Protein AF-A0A9W3JWB3-F1 (afdb_monomer_lite)

Structure (mmCIF, N/CA/C/O backbone):
data_AF-A0A9W3JWB3-F1
#
_entry.id   AF-A0A9W3JWB3-F1
#
loop_
_atom_site.group_PDB
_atom_site.id
_atom_site.type_symbol
_atom_site.label_atom_id
_atom_site.label_alt_id
_atom_site.label_comp_id
_atom_site.label_asym_id
_atom_site.label_entity_id
_atom_site.label_seq_id
_atom_site.pdbx_PDB_ins_code
_atom_site.Cartn_x
_atom_site.Cartn_y
_atom_site.Cartn_z
_atom_site.occupancy
_atom_site.B_iso_or_equiv
_atom_site.auth_seq_id
_atom_site.auth_comp_id
_atom_site.auth_asym_id
_atom_site.auth_atom_id
_atom_site.pdbx_PDB_model_num
ATOM 1 N N . MET A 1 1 ? 12.306 -33.009 -10.732 1.00 43.00 1 MET A N 1
ATOM 2 C CA . MET A 1 1 ? 10.916 -32.802 -10.283 1.00 43.00 1 MET A CA 1
ATOM 3 C C . MET A 1 1 ? 10.943 -32.506 -8.790 1.00 43.00 1 MET A C 1
ATOM 5 O O . MET A 1 1 ? 11.011 -33.446 -8.023 1.00 43.00 1 MET A O 1
ATOM 9 N N . VAL A 1 2 ? 10.964 -31.224 -8.410 1.00 29.55 2 VAL A N 1
ATOM 10 C CA . VAL A 1 2 ? 10.433 -30.696 -7.138 1.00 29.55 2 VAL A CA 1
ATOM 11 C C . VAL A 1 2 ? 10.007 -29.261 -7.454 1.00 29.55 2 VAL A C 1
ATOM 13 O O . VAL A 1 2 ? 10.837 -28.366 -7.576 1.00 29.55 2 VAL A O 1
ATOM 16 N N . LEU A 1 3 ? 8.714 -29.080 -7.726 1.00 32.25 3 LEU A N 1
ATOM 17 C CA . LEU A 1 3 ? 8.067 -27.772 -7.736 1.00 32.25 3 LEU A CA 1
ATOM 18 C C . LEU A 1 3 ? 7.980 -27.344 -6.275 1.00 32.25 3 LEU A C 1
ATOM 20 O O . LEU A 1 3 ? 7.157 -27.869 -5.530 1.00 32.25 3 LEU A O 1
ATOM 24 N N . SER A 1 4 ? 8.864 -26.445 -5.851 1.00 34.53 4 SER A N 1
ATOM 25 C CA . SER A 1 4 ? 8.728 -25.803 -4.548 1.00 34.53 4 SER A CA 1
ATOM 26 C C . SER A 1 4 ? 7.508 -24.890 -4.604 1.00 34.53 4 SER A C 1
ATOM 28 O O . SER A 1 4 ? 7.505 -23.837 -5.240 1.00 34.53 4 SER A O 1
ATOM 30 N N . ILE A 1 5 ? 6.438 -25.368 -3.983 1.00 41.94 5 ILE A N 1
ATOM 31 C CA . ILE A 1 5 ? 5.197 -24.661 -3.705 1.00 41.94 5 ILE A CA 1
ATOM 32 C C . ILE A 1 5 ? 5.556 -23.541 -2.722 1.00 41.94 5 ILE A C 1
ATOM 34 O O . ILE A 1 5 ? 5.727 -23.834 -1.546 1.00 41.94 5 ILE A O 1
ATOM 38 N N . LEU A 1 6 ? 5.796 -22.324 -3.233 1.00 37.62 6 LEU A N 1
ATOM 39 C CA . LEU A 1 6 ? 5.718 -20.989 -2.596 1.00 37.62 6 LEU A CA 1
ATOM 40 C C . LEU A 1 6 ? 6.628 -20.009 -3.373 1.00 37.62 6 LEU A C 1
ATOM 42 O O . LEU A 1 6 ? 7.851 -20.119 -3.322 1.00 37.62 6 LEU A O 1
ATOM 46 N N . GLY A 1 7 ? 6.042 -19.032 -4.081 1.00 40.81 7 GLY A N 1
ATOM 47 C CA . GLY A 1 7 ? 6.771 -17.833 -4.535 1.00 40.81 7 GLY A CA 1
ATOM 48 C C . GLY A 1 7 ? 6.901 -17.590 -6.047 1.00 40.81 7 GLY A C 1
ATOM 49 O O . GLY A 1 7 ? 7.889 -17.008 -6.489 1.00 40.81 7 GLY A O 1
ATOM 50 N N . ALA A 1 8 ? 5.941 -17.999 -6.877 1.00 47.41 8 ALA A N 1
ATOM 51 C CA . ALA A 1 8 ? 5.963 -17.687 -8.310 1.00 47.41 8 ALA A CA 1
ATOM 52 C C . ALA A 1 8 ? 5.257 -16.348 -8.609 1.00 47.41 8 ALA A C 1
ATOM 54 O O . ALA A 1 8 ? 4.065 -16.381 -8.892 1.00 47.41 8 ALA A O 1
ATOM 55 N N . ARG A 1 9 ? 5.962 -15.195 -8.541 1.00 56.19 9 ARG A N 1
ATOM 56 C CA . ARG A 1 9 ? 5.573 -13.903 -9.197 1.00 56.19 9 ARG A CA 1
ATOM 57 C C . ARG A 1 9 ? 6.541 -12.710 -9.025 1.00 56.19 9 ARG A C 1
ATOM 59 O O . ARG A 1 9 ? 6.170 -11.581 -9.336 1.00 56.19 9 ARG A O 1
ATOM 66 N N . PHE A 1 10 ? 7.779 -12.921 -8.573 1.00 61.50 10 PHE A N 1
ATOM 67 C CA . PHE A 1 10 ? 8.743 -11.831 -8.366 1.00 61.50 10 PHE A CA 1
ATOM 68 C C . PHE A 1 10 ? 9.356 -11.322 -9.683 1.00 61.50 10 PHE A C 1
ATOM 70 O O . PHE A 1 10 ? 9.940 -12.100 -10.440 1.00 61.50 10 PHE A O 1
ATOM 77 N N . ARG A 1 11 ? 9.285 -10.009 -9.924 1.00 66.69 11 ARG A N 1
ATOM 78 C CA . ARG A 1 11 ? 10.073 -9.296 -10.947 1.00 66.69 11 ARG A CA 1
ATOM 79 C C . ARG A 1 11 ? 10.835 -8.138 -10.300 1.00 66.69 11 ARG A C 1
ATOM 81 O O . ARG A 1 11 ? 10.555 -7.763 -9.164 1.00 66.69 11 ARG A O 1
ATOM 88 N N . ARG A 1 12 ? 11.815 -7.581 -11.011 1.00 66.38 12 ARG A N 1
ATOM 89 C CA . ARG A 1 12 ? 12.504 -6.349 -10.606 1.00 66.38 12 ARG A CA 1
ATOM 90 C C . ARG A 1 12 ? 12.175 -5.237 -11.587 1.00 66.38 12 ARG A C 1
ATOM 92 O O . ARG A 1 12 ? 12.139 -5.494 -12.789 1.00 66.38 12 ARG A O 1
ATOM 99 N N . ASP A 1 13 ? 11.969 -4.026 -11.082 1.00 65.69 13 ASP A N 1
ATOM 100 C CA . ASP A 1 13 ? 11.897 -2.851 -11.948 1.00 65.69 13 ASP A CA 1
ATOM 101 C C . ASP A 1 13 ? 13.294 -2.408 -12.419 1.00 65.69 13 ASP A C 1
ATOM 103 O O . ASP A 1 13 ? 14.316 -2.962 -12.007 1.00 65.69 13 ASP A O 1
ATOM 107 N N . LEU A 1 14 ? 13.346 -1.382 -13.275 1.00 62.91 14 LEU A N 1
ATOM 108 C CA . LEU A 1 14 ? 14.596 -0.813 -13.806 1.00 62.91 14 LEU A CA 1
ATOM 109 C C . LEU A 1 14 ? 15.548 -0.276 -12.718 1.00 62.91 14 LEU A C 1
ATOM 111 O O . LEU A 1 14 ? 16.717 -0.027 -12.996 1.00 62.91 14 LEU A O 1
ATOM 115 N N . HIS A 1 15 ? 15.068 -0.120 -11.483 1.00 59.72 15 HIS A N 1
ATOM 116 C CA . HIS A 1 15 ? 15.838 0.332 -10.326 1.00 59.72 15 HIS A CA 1
ATOM 117 C C . HIS A 1 15 ? 16.165 -0.813 -9.355 1.00 59.72 15 HIS A C 1
ATOM 119 O O . HIS A 1 15 ? 16.653 -0.566 -8.254 1.00 59.72 15 HIS A O 1
ATOM 125 N N . GLY A 1 16 ? 15.893 -2.066 -9.737 1.00 66.25 16 GLY A N 1
ATOM 126 C CA . GLY A 1 16 ? 16.167 -3.248 -8.924 1.00 66.25 16 GLY A CA 1
ATOM 127 C C . GLY A 1 16 ? 15.163 -3.493 -7.794 1.00 66.25 16 GLY A C 1
ATOM 128 O O . GLY A 1 16 ? 15.393 -4.391 -6.983 1.00 66.25 16 GLY A O 1
ATOM 129 N N . ARG A 1 17 ? 14.054 -2.742 -7.729 1.00 68.31 17 ARG A N 1
ATOM 130 C CA . ARG A 1 17 ? 13.040 -2.884 -6.673 1.00 68.31 17 ARG A CA 1
ATOM 131 C C . ARG A 1 17 ? 12.142 -4.085 -6.927 1.00 68.31 17 ARG A C 1
ATOM 133 O O . ARG A 1 17 ? 11.801 -4.382 -8.071 1.00 68.31 17 ARG A O 1
ATOM 140 N N . ARG A 1 18 ? 11.730 -4.737 -5.839 1.00 71.94 18 ARG A N 1
ATOM 141 C CA . ARG A 1 18 ? 10.816 -5.881 -5.845 1.00 71.94 18 ARG A CA 1
ATOM 142 C C . ARG A 1 18 ? 9.454 -5.493 -6.420 1.00 71.94 18 ARG A C 1
ATOM 144 O O . ARG A 1 18 ? 8.826 -4.538 -5.965 1.00 71.94 18 ARG A O 1
ATOM 151 N N . MET A 1 19 ? 9.007 -6.275 -7.393 1.00 72.25 19 MET A N 1
ATOM 152 C CA . MET A 1 19 ? 7.666 -6.239 -7.955 1.00 72.25 19 MET A CA 1
ATOM 153 C C . MET A 1 19 ? 7.005 -7.599 -7.790 1.00 72.25 19 MET A C 1
ATOM 155 O O . MET A 1 19 ? 7.662 -8.640 -7.901 1.00 72.25 19 MET A O 1
ATOM 159 N N . ILE A 1 20 ? 5.700 -7.574 -7.572 1.00 76.25 20 ILE A N 1
ATOM 160 C CA . ILE A 1 20 ? 4.839 -8.748 -7.608 1.00 76.25 20 ILE A CA 1
ATOM 161 C C . ILE A 1 20 ? 3.760 -8.436 -8.632 1.00 76.25 20 ILE A C 1
ATOM 163 O O . ILE A 1 20 ? 3.013 -7.477 -8.465 1.00 76.25 20 ILE A O 1
ATOM 167 N N . GLU A 1 21 ? 3.727 -9.208 -9.719 1.00 78.56 21 GLU A N 1
ATOM 168 C CA . GLU A 1 21 ? 2.914 -8.878 -10.900 1.00 78.56 21 GLU A CA 1
ATOM 169 C C . GLU A 1 21 ? 3.266 -7.487 -11.464 1.00 78.56 21 GLU A C 1
ATOM 171 O O . GLU A 1 21 ? 4.431 -7.261 -11.803 1.00 78.56 21 GLU A O 1
ATOM 176 N N . ASP A 1 22 ? 2.279 -6.590 -11.554 1.00 76.38 22 ASP A N 1
ATOM 177 C CA . ASP A 1 22 ? 2.416 -5.180 -11.943 1.00 76.38 22 ASP A CA 1
ATOM 178 C C . ASP A 1 22 ? 2.446 -4.245 -10.712 1.00 76.38 22 ASP A C 1
ATOM 180 O O . ASP A 1 22 ? 2.497 -3.023 -10.838 1.00 76.38 22 ASP A O 1
ATOM 184 N N . CYS A 1 23 ? 2.442 -4.808 -9.497 1.00 79.81 23 CYS A N 1
ATOM 185 C CA . CYS A 1 23 ? 2.488 -4.045 -8.256 1.00 79.81 23 CYS A CA 1
ATOM 186 C C . CYS A 1 23 ? 3.934 -3.845 -7.790 1.00 79.81 23 CYS A C 1
ATOM 188 O O . CYS A 1 23 ? 4.738 -4.781 -7.710 1.00 79.81 23 CYS A O 1
ATOM 190 N N . HIS A 1 24 ? 4.265 -2.611 -7.431 1.00 80.69 24 HIS A N 1
ATOM 191 C CA . HIS A 1 24 ? 5.563 -2.245 -6.883 1.00 80.69 24 HIS A CA 1
ATOM 192 C C . HIS A 1 24 ? 5.486 -2.150 -5.369 1.00 80.69 24 HIS A C 1
ATOM 194 O O . HIS A 1 24 ? 4.491 -1.683 -4.815 1.00 80.69 24 HIS A O 1
ATOM 200 N N . PHE A 1 25 ? 6.573 -2.545 -4.708 1.00 78.00 25 PHE A N 1
ATOM 201 C CA . PHE A 1 25 ? 6.688 -2.393 -3.268 1.00 78.00 25 PHE A CA 1
ATOM 202 C C . PHE A 1 25 ? 6.600 -0.915 -2.872 1.00 78.00 25 PHE A C 1
ATOM 204 O O . PHE A 1 25 ? 7.362 -0.085 -3.384 1.00 78.00 25 PHE A O 1
ATOM 211 N N . LEU A 1 26 ? 5.665 -0.607 -1.975 1.00 76.94 26 LEU A 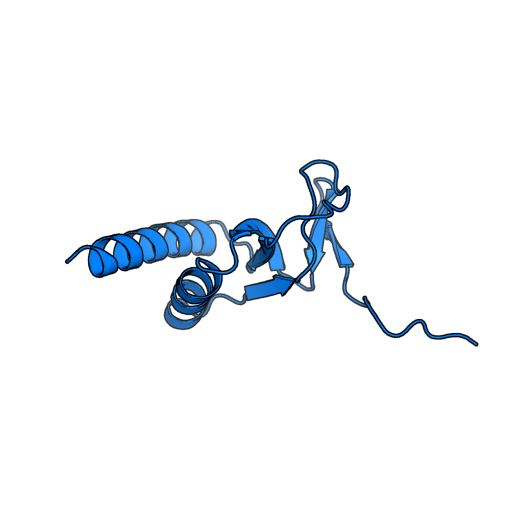N 1
ATOM 212 C CA . LEU A 1 26 ? 5.421 0.739 -1.477 1.00 76.94 26 LEU A CA 1
ATOM 213 C C . LEU A 1 26 ? 6.054 0.939 -0.101 1.00 76.94 26 LEU A C 1
ATOM 215 O O . LEU A 1 26 ? 6.833 1.874 0.073 1.00 76.94 26 LEU A O 1
ATOM 219 N N . THR A 1 27 ? 5.707 0.083 0.865 1.00 80.31 27 THR A N 1
ATOM 220 C CA . THR A 1 27 ? 6.156 0.202 2.259 1.00 80.31 27 THR A CA 1
ATOM 221 C C . THR A 1 27 ? 5.945 -1.095 3.056 1.00 80.31 27 THR A C 1
ATOM 223 O O . THR A 1 27 ? 5.179 -1.970 2.648 1.00 80.31 27 THR A O 1
ATOM 226 N N .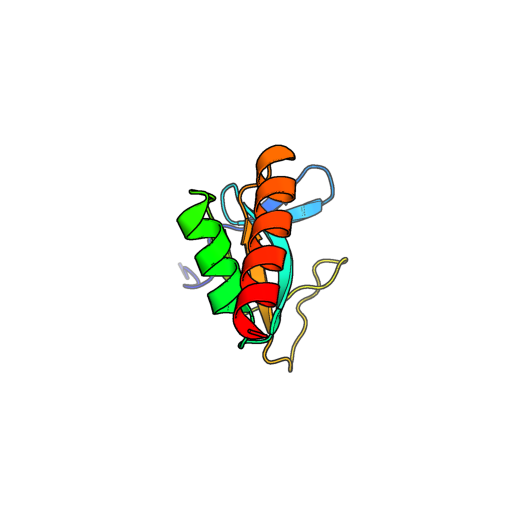 ASN A 1 28 ? 6.619 -1.205 4.205 1.00 82.62 28 ASN A N 1
ATOM 227 C CA . ASN A 1 28 ? 6.347 -2.220 5.225 1.00 82.62 28 ASN A CA 1
ATOM 228 C C . ASN A 1 28 ? 5.256 -1.680 6.163 1.00 82.62 28 ASN A C 1
ATOM 230 O O . ASN A 1 28 ? 5.375 -0.555 6.649 1.00 82.62 28 ASN A O 1
ATOM 234 N N . LEU A 1 29 ? 4.207 -2.461 6.405 1.00 81.38 29 LEU A N 1
ATOM 235 C CA . LEU A 1 29 ? 3.089 -2.119 7.283 1.00 81.38 29 LEU A CA 1
ATOM 236 C C . LEU A 1 29 ? 3.122 -2.975 8.535 1.00 81.38 29 LEU A C 1
ATOM 238 O O . LEU A 1 29 ? 3.428 -4.159 8.457 1.00 81.38 29 LEU A O 1
ATOM 242 N N . SER A 1 30 ? 2.742 -2.407 9.673 1.00 77.31 30 SER A N 1
ATOM 243 C CA . SER A 1 30 ? 2.417 -3.221 10.844 1.00 77.31 30 SER A CA 1
ATOM 244 C C . SER A 1 30 ? 1.038 -3.856 10.638 1.00 77.31 30 SER A C 1
ATOM 246 O O . SER A 1 30 ? 0.175 -3.256 10.000 1.00 77.31 30 SER A O 1
ATOM 248 N N . ASN A 1 31 ? 0.803 -5.041 11.205 1.00 68.38 31 ASN A N 1
ATOM 249 C CA . ASN A 1 31 ? -0.429 -5.838 11.046 1.00 68.38 31 ASN A CA 1
ATOM 250 C C . ASN A 1 31 ? -1.763 -5.062 11.281 1.00 68.38 31 ASN A C 1
ATOM 252 O O . ASN A 1 31 ? -2.835 -5.495 10.867 1.00 68.38 31 ASN A O 1
ATOM 256 N N . GLY A 1 32 ? -1.726 -3.896 11.944 1.00 67.62 32 GLY A N 1
ATOM 257 C CA . GLY A 1 32 ? -2.885 -3.016 12.157 1.00 67.62 32 GLY A CA 1
ATOM 258 C C . GLY A 1 32 ? -3.205 -2.040 11.012 1.00 67.62 32 GLY A C 1
ATOM 259 O O . GLY A 1 32 ? -4.370 -1.671 10.836 1.00 67.62 32 GLY A O 1
ATOM 260 N N . ASP A 1 33 ? -2.209 -1.652 10.214 1.00 77.19 33 ASP A N 1
ATOM 261 C CA . ASP A 1 33 ? -2.354 -0.636 9.159 1.00 77.19 33 ASP A CA 1
ATOM 262 C C . ASP A 1 33 ? -2.817 -1.244 7.829 1.00 77.19 33 ASP A C 1
ATOM 264 O O . ASP A 1 33 ? -3.396 -0.554 6.989 1.00 77.19 33 ASP A O 1
ATOM 268 N N . GLU A 1 34 ? -2.651 -2.561 7.671 1.00 83.12 34 GLU A N 1
ATOM 269 C CA . GLU A 1 34 ? -3.027 -3.317 6.473 1.00 83.12 34 GLU A CA 1
ATOM 270 C C . GLU A 1 34 ? -4.474 -3.047 6.036 1.00 83.12 34 GLU A C 1
ATOM 272 O O . GLU A 1 34 ? -4.742 -2.782 4.864 1.00 83.12 34 GLU A O 1
ATOM 277 N N . LYS A 1 35 ? -5.417 -3.055 6.989 1.00 84.56 35 LYS A N 1
ATOM 278 C CA . LYS A 1 35 ? -6.844 -2.839 6.705 1.00 84.56 35 LYS A CA 1
ATOM 279 C C . LYS A 1 35 ? -7.117 -1.460 6.115 1.00 84.56 35 LYS A C 1
ATOM 281 O O . LYS A 1 35 ? -7.928 -1.342 5.204 1.00 84.56 35 LYS A O 1
ATOM 286 N N . LEU A 1 36 ? -6.448 -0.432 6.637 1.00 86.75 36 LEU A N 1
ATOM 287 C CA . LEU A 1 36 ? -6.633 0.946 6.189 1.00 86.75 36 LEU A CA 1
ATOM 288 C C . LEU A 1 36 ? -6.068 1.132 4.778 1.00 86.75 36 LEU A C 1
ATOM 290 O O . LEU A 1 36 ? -6.714 1.725 3.919 1.00 86.75 36 LEU A O 1
ATOM 294 N N . PHE A 1 37 ? -4.891 0.563 4.527 1.00 88.19 37 PHE A N 1
ATOM 295 C CA . PHE A 1 37 ? -4.223 0.637 3.232 1.00 88.19 37 PHE A CA 1
ATOM 296 C C . PHE A 1 37 ? -5.011 -0.133 2.168 1.00 88.19 37 PHE A C 1
ATOM 298 O O . PHE A 1 37 ? -5.214 0.363 1.061 1.00 88.19 37 PHE A O 1
ATOM 305 N N . LYS A 1 38 ? -5.541 -1.306 2.524 1.00 88.31 38 LYS A N 1
ATOM 306 C CA . LYS A 1 38 ? -6.422 -2.082 1.652 1.00 88.31 38 LYS A CA 1
ATOM 307 C C . LYS A 1 38 ? -7.714 -1.332 1.327 1.00 88.31 38 LYS A C 1
ATOM 309 O O . LYS A 1 38 ? -8.086 -1.264 0.162 1.00 88.31 38 LYS A O 1
ATOM 314 N N . GLN A 1 39 ? -8.343 -0.701 2.321 1.00 89.62 39 GLN A N 1
ATOM 315 C CA . GLN A 1 39 ? -9.540 0.113 2.103 1.00 89.62 39 GLN A CA 1
ATOM 316 C C . GLN A 1 39 ? -9.275 1.278 1.136 1.00 89.62 39 GLN A C 1
ATOM 318 O O . GLN A 1 39 ? -10.065 1.504 0.223 1.00 89.62 39 GLN A O 1
ATOM 323 N N . ALA A 1 40 ? -8.155 1.989 1.292 1.00 90.25 40 ALA A N 1
ATOM 324 C CA . ALA A 1 40 ? -7.784 3.064 0.374 1.00 90.25 40 ALA A CA 1
ATOM 325 C C . ALA A 1 40 ? -7.605 2.554 -1.068 1.00 90.25 40 ALA A C 1
ATOM 327 O O . ALA A 1 40 ? -8.046 3.207 -2.013 1.00 90.25 40 ALA A O 1
ATOM 328 N N . CYS A 1 41 ? -6.995 1.379 -1.249 1.00 90.19 41 CYS A N 1
ATOM 329 C CA . CYS A 1 41 ? -6.861 0.752 -2.563 1.00 90.19 41 CYS A CA 1
ATOM 330 C C . CYS A 1 41 ? -8.212 0.351 -3.168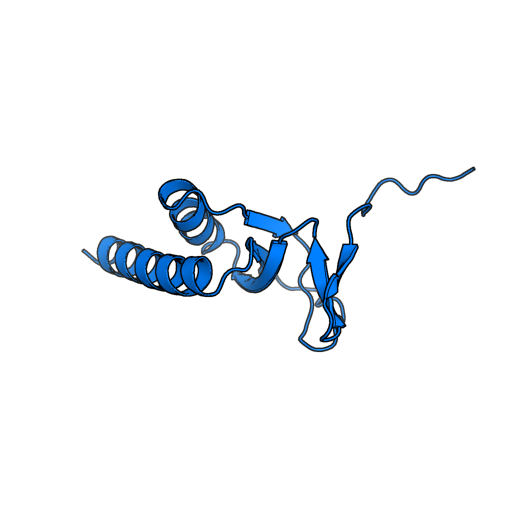 1.00 90.19 41 CYS A C 1
ATOM 332 O O . CYS A 1 41 ? -8.459 0.666 -4.333 1.00 90.19 41 CYS A O 1
ATOM 334 N N . ASP A 1 42 ? -9.089 -0.279 -2.383 1.00 90.31 42 ASP A N 1
ATOM 335 C CA . ASP A 1 42 ? -10.411 -0.727 -2.831 1.00 90.31 42 ASP A CA 1
ATOM 336 C C . ASP A 1 42 ? -11.289 0.454 -3.284 1.00 90.31 42 ASP A C 1
ATOM 338 O O . ASP A 1 42 ? -11.908 0.399 -4.346 1.00 90.31 42 ASP A O 1
ATOM 342 N N . GLU A 1 43 ? -11.300 1.557 -2.528 1.00 90.56 43 GLU A N 1
ATOM 343 C CA . GLU A 1 43 ? -12.096 2.749 -2.857 1.00 90.56 43 GLU A CA 1
ATOM 344 C C . GLU A 1 43 ? -11.586 3.500 -4.096 1.00 90.56 43 GLU A C 1
ATOM 346 O O . GLU A 1 43 ? -12.369 4.118 -4.820 1.00 90.56 43 GLU A O 1
ATOM 351 N N . LEU A 1 44 ? -10.279 3.439 -4.358 1.00 88.44 44 LEU A N 1
ATOM 352 C CA . LEU A 1 44 ? -9.647 4.081 -5.513 1.00 88.44 44 LEU A CA 1
ATOM 353 C C . LEU A 1 44 ? -9.557 3.160 -6.741 1.00 88.44 44 LEU A C 1
ATOM 355 O O . LEU A 1 44 ? -9.119 3.605 -7.802 1.00 88.44 44 LEU A O 1
ATOM 359 N N . GLY A 1 45 ? -9.935 1.883 -6.615 1.00 88.44 45 GLY A N 1
ATOM 360 C CA . GLY A 1 45 ? -9.770 0.883 -7.673 1.00 88.44 45 GLY A CA 1
ATOM 361 C C . GLY A 1 45 ? -8.303 0.573 -8.000 1.00 88.44 45 GLY A C 1
ATOM 362 O O . GLY A 1 45 ? -7.989 0.159 -9.117 1.00 88.44 45 GLY A O 1
ATOM 363 N N . ILE A 1 46 ? -7.395 0.793 -7.047 1.00 89.69 46 ILE A N 1
ATOM 364 C CA . ILE A 1 46 ? -5.960 0.534 -7.197 1.00 89.69 46 ILE A CA 1
ATOM 365 C C . ILE A 1 46 ? -5.697 -0.927 -6.843 1.00 89.69 46 ILE A C 1
ATOM 367 O O . ILE A 1 46 ? -6.046 -1.383 -5.757 1.00 89.69 46 ILE A O 1
ATOM 371 N N . LYS A 1 47 ? -5.025 -1.670 -7.728 1.00 88.56 47 LYS A N 1
ATOM 372 C CA . LYS A 1 47 ? -4.592 -3.034 -7.399 1.00 88.56 47 LYS A CA 1
ATOM 373 C C . LYS A 1 47 ? -3.530 -2.990 -6.304 1.00 88.56 47 LYS A C 1
ATOM 375 O O . LYS A 1 47 ? -2.554 -2.246 -6.419 1.00 88.56 47 LYS A O 1
ATOM 380 N N . CYS A 1 48 ? -3.695 -3.826 -5.286 1.00 88.81 48 CYS A N 1
ATOM 381 C CA . CYS A 1 48 ? -2.717 -4.012 -4.225 1.00 88.81 48 CYS A CA 1
ATOM 382 C C . CYS A 1 48 ? -2.412 -5.491 -3.988 1.00 88.81 48 CYS A C 1
ATOM 384 O O . CYS A 1 48 ? -3.247 -6.360 -4.236 1.00 88.81 48 CYS A O 1
ATOM 386 N N . HIS A 1 49 ? -1.226 -5.765 -3.455 1.00 86.94 49 HIS A N 1
ATOM 387 C CA . HIS A 1 49 ? -0.808 -7.092 -3.015 1.00 86.94 49 HIS A CA 1
ATOM 388 C C . HIS A 1 49 ? -0.092 -6.991 -1.672 1.00 86.94 49 HIS A C 1
ATOM 390 O O . HIS A 1 49 ? 0.604 -6.012 -1.406 1.00 86.94 49 HIS A O 1
ATOM 396 N N . ILE A 1 50 ? -0.273 -7.996 -0.822 1.00 86.12 50 ILE A N 1
ATOM 397 C CA . ILE A 1 50 ? 0.218 -8.000 0.556 1.00 86.12 50 ILE A CA 1
ATOM 398 C C . ILE A 1 50 ? 0.963 -9.309 0.769 1.00 86.12 50 ILE A C 1
ATOM 400 O O . ILE A 1 50 ? 0.439 -10.381 0.476 1.00 86.12 50 ILE A O 1
ATOM 404 N N . GLU A 1 51 ? 2.200 -9.215 1.237 1.00 83.69 51 GLU A N 1
ATOM 405 C CA . GLU A 1 51 ? 3.034 -10.367 1.571 1.00 83.69 51 GLU A CA 1
ATOM 406 C C . GLU A 1 51 ? 3.331 -10.366 3.064 1.00 83.69 51 GLU A C 1
ATOM 408 O O . GLU A 1 51 ? 3.744 -9.350 3.617 1.00 83.69 51 GLU A O 1
ATOM 413 N N . GLU A 1 52 ? 3.246 -11.530 3.698 1.00 80.19 52 GLU A N 1
ATOM 414 C CA . GLU A 1 52 ? 3.637 -11.725 5.104 1.00 80.19 52 GLU A CA 1
ATOM 415 C C . GLU A 1 52 ? 5.149 -11.558 5.333 1.00 80.19 52 GLU A C 1
ATOM 417 O O . GLU A 1 52 ? 5.633 -11.583 6.461 1.00 80.19 52 GLU A O 1
ATOM 422 N N . VAL A 1 53 ? 5.926 -11.422 4.256 1.00 80.75 53 VAL A N 1
ATOM 423 C CA . VAL A 1 53 ? 7.377 -11.285 4.306 1.00 80.75 53 VAL A CA 1
ATOM 424 C C . VAL A 1 53 ? 7.792 -9.883 3.887 1.00 80.75 53 VAL A C 1
ATOM 426 O O . VAL A 1 53 ? 7.596 -9.474 2.740 1.00 80.75 53 VAL A O 1
ATOM 429 N N . VAL A 1 54 ? 8.457 -9.184 4.803 1.00 81.62 54 VAL A N 1
ATOM 430 C CA . VAL A 1 54 ? 9.040 -7.862 4.571 1.00 81.62 54 VAL A CA 1
ATOM 431 C C . VAL A 1 54 ? 10.478 -7.926 4.067 1.00 81.62 54 VAL A C 1
ATOM 433 O O . VAL A 1 54 ? 11.252 -8.831 4.392 1.00 81.62 54 VAL A O 1
ATOM 436 N N . PHE A 1 55 ? 10.838 -6.932 3.258 1.00 78.19 55 PHE A N 1
ATOM 437 C CA . PHE A 1 55 ? 12.174 -6.774 2.693 1.00 78.19 55 PHE A CA 1
ATOM 438 C C . PHE A 1 55 ? 12.688 -5.358 2.966 1.00 78.19 55 PHE A C 1
ATOM 440 O O . PHE A 1 55 ? 11.912 -4.404 3.038 1.00 78.19 55 PHE A O 1
ATOM 447 N N . ASP A 1 56 ? 14.000 -5.211 3.133 1.00 75.12 56 ASP A N 1
ATOM 448 C CA . ASP A 1 56 ? 14.638 -3.902 3.264 1.00 75.12 56 ASP A CA 1
ATOM 449 C C . ASP A 1 56 ? 14.922 -3.251 1.894 1.00 75.12 56 ASP A C 1
ATOM 451 O O . ASP A 1 56 ? 14.685 -3.835 0.832 1.00 75.12 56 ASP A O 1
ATOM 455 N N . GLY A 1 57 ? 15.474 -2.032 1.904 1.00 67.75 57 GLY A N 1
ATOM 456 C CA . GLY A 1 57 ? 15.854 -1.307 0.682 1.00 67.75 57 GLY A CA 1
ATOM 457 C C . GLY A 1 57 ? 16.943 -1.989 -0.164 1.00 67.75 57 GLY A C 1
ATOM 458 O O . GLY A 1 57 ? 17.149 -1.602 -1.311 1.00 67.75 57 GLY A O 1
ATOM 459 N N . LEU A 1 58 ? 17.615 -3.014 0.373 1.00 74.50 58 LEU A N 1
ATOM 460 C CA . LEU A 1 58 ? 18.578 -3.870 -0.324 1.00 74.50 58 LEU A CA 1
ATOM 461 C C . LEU A 1 58 ? 17.968 -5.231 -0.710 1.00 74.50 58 LEU A C 1
ATOM 463 O O . LEU A 1 58 ? 18.691 -6.134 -1.136 1.00 74.50 58 LEU A O 1
ATOM 467 N N . ASN A 1 59 ? 16.645 -5.389 -0.586 1.00 71.69 59 ASN A N 1
ATOM 468 C CA . ASN A 1 59 ? 15.904 -6.618 -0.860 1.00 71.69 59 ASN A CA 1
ATOM 469 C C . ASN A 1 59 ? 16.358 -7.814 0.004 1.00 71.69 59 ASN A C 1
ATOM 471 O O . ASN A 1 59 ? 16.250 -8.974 -0.406 1.00 71.69 59 ASN A O 1
ATOM 475 N N . ARG A 1 60 ? 16.864 -7.551 1.210 1.00 80.44 60 ARG A N 1
ATOM 476 C CA . ARG A 1 60 ? 17.115 -8.577 2.225 1.00 80.44 60 ARG A CA 1
ATOM 477 C C . ARG A 1 60 ? 15.833 -8.802 3.009 1.00 80.44 60 ARG A C 1
ATOM 479 O O . ARG A 1 60 ? 15.166 -7.840 3.384 1.00 80.44 60 ARG A O 1
ATOM 486 N N . ARG A 1 61 ? 15.486 -10.068 3.236 1.00 81.88 61 ARG A N 1
ATOM 487 C CA . ARG A 1 61 ? 14.351 -10.434 4.086 1.00 81.88 61 ARG A CA 1
ATOM 488 C C . ARG A 1 61 ? 14.595 -9.896 5.494 1.00 81.88 61 ARG A C 1
ATOM 490 O O . ARG A 1 61 ? 15.677 -10.106 6.039 1.00 81.88 61 ARG A O 1
ATOM 497 N N . ILE A 1 62 ? 13.601 -9.224 6.058 1.00 82.19 62 ILE A N 1
ATOM 498 C CA . ILE A 1 62 ? 13.607 -8.834 7.465 1.00 82.19 62 ILE A CA 1
ATOM 499 C C . ILE A 1 62 ? 12.848 -9.929 8.220 1.00 82.19 62 ILE A C 1
ATOM 501 O O . ILE A 1 62 ? 11.720 -10.266 7.865 1.00 82.19 62 ILE A O 1
ATOM 505 N N . GLU A 1 63 ? 13.496 -10.535 9.209 1.00 82.31 63 GLU A N 1
ATOM 506 C CA . GLU A 1 63 ? 12.920 -11.600 10.034 1.00 82.31 63 GLU A CA 1
ATOM 507 C C . GLU A 1 63 ? 12.604 -11.074 11.439 1.00 82.31 63 GLU A C 1
ATOM 509 O O . GLU A 1 63 ? 13.215 -10.108 11.896 1.00 82.31 63 GLU A O 1
ATOM 514 N N . GLY A 1 64 ? 11.653 -11.713 12.127 1.00 77.38 64 GLY A N 1
ATOM 515 C CA . GLY A 1 64 ? 11.304 -11.371 13.510 1.00 77.38 64 GLY A CA 1
ATOM 516 C C . GLY A 1 64 ? 10.468 -10.098 13.674 1.00 77.38 64 GLY A C 1
ATOM 517 O O . GLY A 1 64 ? 10.502 -9.498 14.745 1.00 77.38 64 GLY A O 1
ATOM 518 N N . THR A 1 65 ? 9.740 -9.671 12.638 1.00 75.75 65 THR A N 1
ATOM 519 C CA . THR A 1 65 ? 8.802 -8.542 12.714 1.00 75.75 65 THR A CA 1
ATOM 520 C C . THR A 1 65 ? 7.390 -9.008 12.369 1.00 75.75 65 THR A C 1
ATOM 522 O O . THR A 1 65 ? 7.216 -9.855 11.496 1.00 75.75 65 THR A O 1
ATOM 525 N N . ASP A 1 66 ? 6.380 -8.419 13.014 1.00 79.06 66 ASP A N 1
ATOM 526 C CA . ASP A 1 66 ? 4.959 -8.627 12.684 1.00 79.06 66 ASP A CA 1
ATOM 527 C C . ASP A 1 66 ? 4.500 -7.695 11.547 1.00 79.06 66 ASP A C 1
ATOM 529 O O . ASP A 1 66 ? 3.363 -7.211 11.521 1.00 79.06 66 ASP A O 1
ATOM 533 N N . MET A 1 67 ? 5.426 -7.356 10.647 1.00 82.69 67 MET A N 1
ATOM 534 C CA . MET A 1 67 ? 5.161 -6.461 9.531 1.00 82.69 67 MET A CA 1
ATOM 535 C C . MET A 1 67 ? 4.874 -7.249 8.261 1.00 82.69 67 MET A C 1
ATOM 537 O O . MET A 1 67 ? 5.451 -8.306 8.019 1.00 82.69 67 MET A O 1
ATOM 541 N N . VAL A 1 68 ? 4.040 -6.669 7.409 1.00 84.62 68 VAL A N 1
ATOM 542 C CA . VAL A 1 68 ? 3.708 -7.173 6.079 1.00 84.62 68 VAL A CA 1
ATOM 543 C C . VAL A 1 68 ? 4.229 -6.208 5.019 1.00 84.62 68 VAL A C 1
ATOM 545 O O . VAL A 1 68 ? 4.271 -4.993 5.219 1.00 84.62 68 VAL A O 1
ATOM 548 N N . ALA A 1 69 ? 4.659 -6.729 3.877 1.00 84.75 69 ALA A N 1
ATOM 549 C CA . ALA A 1 69 ? 5.059 -5.911 2.743 1.00 84.75 69 ALA A CA 1
ATOM 550 C C . ALA A 1 69 ? 3.837 -5.551 1.897 1.00 84.75 69 ALA A C 1
ATOM 552 O O . ALA A 1 69 ? 3.122 -6.438 1.431 1.00 84.75 69 ALA A O 1
ATOM 553 N N . PHE A 1 70 ? 3.638 -4.256 1.652 1.00 86.62 70 PHE A N 1
ATOM 554 C CA . PHE A 1 70 ? 2.516 -3.742 0.876 1.00 86.62 70 PHE A CA 1
ATOM 555 C C . PHE A 1 70 ? 2.964 -3.266 -0.505 1.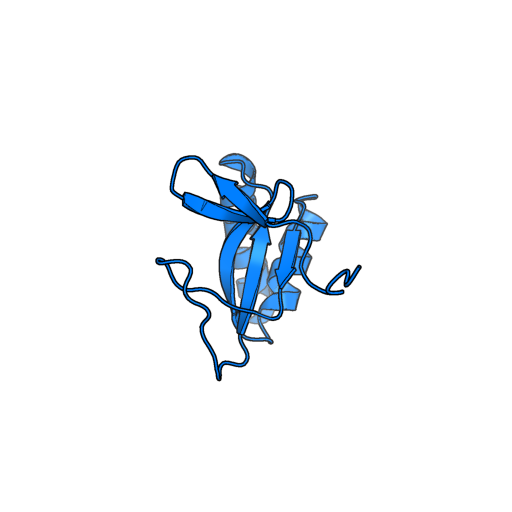00 86.62 70 PHE A C 1
ATOM 557 O O . PHE A 1 70 ? 3.893 -2.463 -0.648 1.00 86.62 70 PHE A O 1
ATOM 564 N N . TYR A 1 71 ? 2.279 -3.759 -1.529 1.00 86.69 71 TYR A N 1
ATOM 565 C CA . TYR A 1 71 ? 2.547 -3.491 -2.933 1.00 86.69 71 TYR A CA 1
ATOM 566 C C . TYR A 1 71 ? 1.324 -2.842 -3.571 1.00 86.69 71 TYR A C 1
ATOM 568 O O . TYR A 1 71 ? 0.207 -3.291 -3.330 1.00 86.69 71 TYR A O 1
ATOM 576 N N . ILE A 1 72 ? 1.533 -1.845 -4.430 1.00 87.06 72 ILE A N 1
ATOM 577 C CA . ILE A 1 72 ? 0.458 -1.224 -5.216 1.00 87.06 72 ILE A CA 1
ATOM 578 C C . ILE A 1 72 ? 0.840 -1.104 -6.684 1.00 87.06 72 ILE A C 1
ATOM 580 O O . ILE A 1 72 ? 2.021 -0.971 -7.020 1.00 87.06 72 ILE A O 1
ATOM 584 N N . ASP A 1 73 ? -0.159 -1.102 -7.557 1.00 86.25 73 ASP A N 1
ATOM 585 C CA . ASP A 1 73 ? 0.018 -0.742 -8.960 1.00 86.25 73 ASP A CA 1
ATOM 586 C C . ASP A 1 73 ? 0.505 0.710 -9.080 1.00 86.25 73 ASP A C 1
ATOM 588 O O . ASP A 1 73 ? -0.142 1.668 -8.633 1.00 86.25 73 ASP A O 1
ATOM 592 N N . LYS A 1 74 ? 1.702 0.864 -9.647 1.00 72.44 74 LYS A N 1
ATOM 593 C CA . LYS A 1 74 ? 2.481 2.094 -9.563 1.00 72.44 74 LYS A CA 1
ATOM 594 C C . LYS A 1 74 ? 2.265 2.971 -10.784 1.00 72.44 74 LYS A C 1
ATOM 596 O O . LYS A 1 74 ? 3.009 2.911 -11.760 1.00 72.44 74 LYS A O 1
ATOM 601 N N . SER A 1 75 ? 1.343 3.912 -10.637 1.00 79.31 75 SER A N 1
ATOM 602 C CA . SER A 1 75 ? 1.344 5.161 -11.399 1.00 79.31 75 SER A CA 1
ATOM 603 C C . SER A 1 75 ? 1.549 6.343 -10.441 1.00 79.31 75 SER A C 1
ATOM 605 O O . SER A 1 75 ? 1.202 6.259 -9.261 1.00 79.31 75 SER A O 1
ATOM 607 N N . LEU A 1 76 ? 2.129 7.452 -10.917 1.00 73.81 76 LEU A N 1
ATOM 608 C CA . LEU A 1 76 ? 2.270 8.668 -10.096 1.00 73.81 76 LEU A CA 1
ATOM 609 C C . LEU A 1 76 ? 0.907 9.181 -9.603 1.00 73.81 76 LEU A C 1
ATOM 611 O O . LEU A 1 76 ? 0.801 9.627 -8.466 1.00 73.81 76 LEU A O 1
ATOM 615 N N . ALA A 1 77 ? -0.132 9.056 -10.432 1.00 80.81 77 ALA A N 1
ATOM 616 C CA . ALA A 1 77 ? -1.497 9.421 -10.069 1.00 80.81 77 ALA A CA 1
ATOM 617 C C . ALA A 1 77 ? -2.070 8.508 -8.970 1.00 80.81 77 ALA A C 1
ATOM 619 O O . ALA A 1 77 ? -2.673 9.001 -8.021 1.00 80.81 77 ALA A O 1
ATOM 620 N N . ASN A 1 78 ? 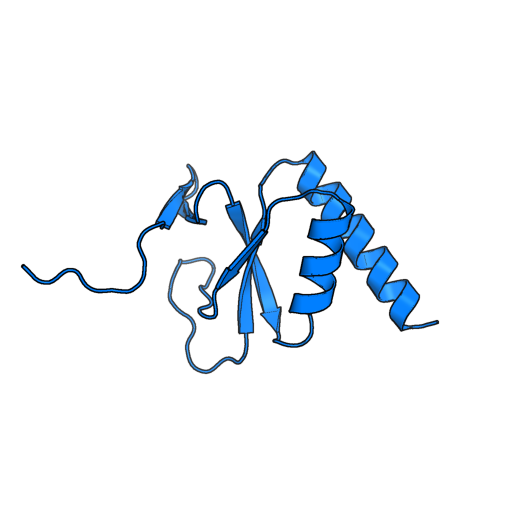-1.829 7.195 -9.060 1.00 81.94 78 ASN A N 1
ATOM 621 C CA . ASN A 1 78 ? -2.278 6.231 -8.054 1.00 81.94 78 ASN A CA 1
ATOM 622 C C . ASN A 1 78 ? -1.612 6.501 -6.703 1.00 81.94 78 ASN A C 1
ATOM 624 O O . ASN A 1 78 ? -2.277 6.431 -5.680 1.00 81.94 78 ASN A O 1
ATOM 628 N N . LEU A 1 79 ? -0.316 6.831 -6.696 1.00 83.31 79 LEU A N 1
ATOM 629 C CA . LEU A 1 79 ? 0.432 7.128 -5.472 1.00 83.31 79 LEU A CA 1
ATOM 630 C C . LEU A 1 79 ? -0.117 8.351 -4.734 1.00 83.31 79 LEU A C 1
ATOM 632 O O . LEU A 1 79 ? -0.325 8.285 -3.525 1.00 83.31 79 LEU A O 1
ATOM 636 N N . ASP A 1 80 ? -0.341 9.452 -5.450 1.00 86.38 80 ASP A N 1
ATOM 637 C CA . ASP A 1 80 ? -0.848 10.688 -4.849 1.00 86.38 80 ASP A CA 1
ATOM 638 C C . ASP A 1 80 ? -2.273 10.502 -4.307 1.00 86.38 80 ASP A C 1
ATOM 640 O O . ASP A 1 80 ? -2.546 10.802 -3.143 1.00 86.38 80 ASP A O 1
ATOM 644 N N . ALA A 1 81 ? -3.155 9.895 -5.111 1.00 86.50 81 ALA A N 1
ATOM 645 C CA . ALA A 1 81 ? -4.517 9.571 -4.698 1.00 86.50 81 ALA A CA 1
ATOM 646 C C . ALA A 1 81 ? -4.537 8.632 -3.482 1.00 86.50 81 ALA A C 1
ATOM 648 O O . ALA A 1 81 ? -5.292 8.862 -2.537 1.00 86.50 81 ALA A O 1
ATOM 649 N N . PHE A 1 82 ? -3.674 7.612 -3.482 1.00 89.44 82 PHE A N 1
ATOM 650 C CA . PHE A 1 82 ? -3.544 6.654 -2.392 1.00 89.44 82 PHE A CA 1
ATOM 651 C C . PHE A 1 82 ? -3.163 7.334 -1.076 1.00 89.44 82 PHE A C 1
ATOM 653 O O . PHE A 1 82 ? -3.881 7.198 -0.088 1.00 89.44 82 PHE A O 1
ATOM 660 N N . TRP A 1 83 ? -2.073 8.108 -1.056 1.00 88.19 83 TRP A N 1
ATOM 661 C CA . TRP A 1 83 ? -1.612 8.767 0.169 1.00 88.19 83 TRP A CA 1
ATOM 662 C C . TRP A 1 83 ? -2.589 9.822 0.673 1.00 88.19 83 TRP A C 1
ATOM 664 O O . TRP A 1 83 ? -2.790 9.945 1.882 1.00 88.19 83 TRP A O 1
ATOM 674 N N . LYS A 1 84 ? -3.238 10.549 -0.242 1.00 90.44 84 LYS A N 1
ATOM 675 C CA . LYS A 1 84 ? -4.314 11.469 0.121 1.00 90.44 84 LYS A CA 1
ATOM 676 C C . LYS A 1 84 ? -5.458 10.725 0.812 1.00 90.44 84 LYS A C 1
ATOM 678 O O . LYS A 1 84 ? -5.912 11.166 1.864 1.00 90.44 84 LYS A O 1
ATOM 683 N N . ARG A 1 85 ? -5.885 9.581 0.268 1.00 88.94 85 ARG A N 1
ATOM 684 C CA . ARG A 1 85 ? -7.001 8.817 0.832 1.00 88.94 85 ARG A CA 1
ATOM 685 C C . ARG A 1 85 ? -6.662 8.157 2.166 1.00 88.94 85 ARG A C 1
ATOM 687 O O . ARG A 1 85 ? -7.481 8.185 3.078 1.00 88.94 85 ARG A O 1
ATOM 694 N N . VAL A 1 86 ? -5.454 7.612 2.298 1.00 88.25 86 VAL A N 1
ATOM 695 C CA . VAL A 1 86 ? -4.929 7.087 3.569 1.00 88.25 86 VAL A CA 1
ATOM 696 C C . VAL A 1 86 ? -5.017 8.155 4.657 1.00 88.25 86 VAL A C 1
ATOM 698 O O . VAL A 1 86 ? -5.585 7.893 5.713 1.00 88.25 86 VAL A O 1
ATOM 701 N N . ARG A 1 87 ? -4.559 9.379 4.369 1.00 88.44 87 ARG A N 1
ATOM 702 C CA . ARG A 1 87 ? -4.613 10.495 5.318 1.00 88.44 87 ARG A CA 1
ATOM 703 C C . ARG A 1 87 ? -6.043 10.859 5.727 1.00 88.44 87 ARG A C 1
ATOM 705 O O . ARG A 1 87 ? -6.304 11.055 6.908 1.00 88.44 87 ARG A O 1
ATOM 712 N N . GLU A 1 88 ? -6.977 10.907 4.777 1.00 89.31 88 GLU A N 1
ATOM 713 C CA . GLU A 1 88 ? -8.397 11.149 5.076 1.00 89.31 88 GLU A CA 1
ATOM 714 C C . GLU A 1 88 ? -8.989 10.058 5.990 1.00 89.31 88 GLU A C 1
ATOM 716 O O . GLU A 1 88 ? -9.745 10.360 6.911 1.00 89.31 88 GLU A O 1
ATOM 721 N N . LEU A 1 89 ? -8.640 8.787 5.762 1.00 86.06 89 LEU A N 1
ATOM 722 C CA . LEU A 1 89 ? -9.088 7.666 6.598 1.00 86.06 89 LEU A CA 1
ATOM 723 C C . LEU A 1 89 ? -8.476 7.701 8.006 1.00 86.06 89 LEU A C 1
ATOM 725 O O . LEU A 1 89 ? -9.142 7.327 8.973 1.00 86.06 89 LEU A O 1
ATOM 729 N N . GLU A 1 90 ? -7.226 8.145 8.139 1.00 84.19 90 GLU A N 1
ATOM 730 C CA . GLU A 1 90 ? -6.583 8.350 9.441 1.00 84.19 90 GLU A CA 1
ATOM 731 C C . GLU A 1 90 ? -7.246 9.484 10.232 1.00 84.19 90 GLU A C 1
ATOM 733 O O . GLU A 1 90 ? -7.517 9.318 11.420 1.00 84.19 90 GLU A O 1
ATOM 738 N N . GLU A 1 91 ? -7.576 10.601 9.581 1.00 84.00 91 GLU A N 1
ATOM 739 C CA . GLU A 1 91 ? -8.282 11.727 10.208 1.00 84.00 91 GLU A CA 1
ATOM 740 C C . GLU A 1 91 ? -9.694 11.323 10.681 1.00 84.00 91 GLU A C 1
ATOM 742 O O . GLU A 1 91 ? -10.125 11.723 11.764 1.00 84.00 91 GLU A O 1
ATOM 747 N N . LEU A 1 92 ? -10.382 10.454 9.930 1.00 76.81 92 LEU A N 1
ATOM 748 C CA . LEU A 1 92 ? -11.691 9.902 10.304 1.00 76.81 92 LEU A CA 1
ATOM 749 C C . LEU A 1 92 ? -11.641 8.915 11.479 1.00 76.81 92 LEU A C 1
A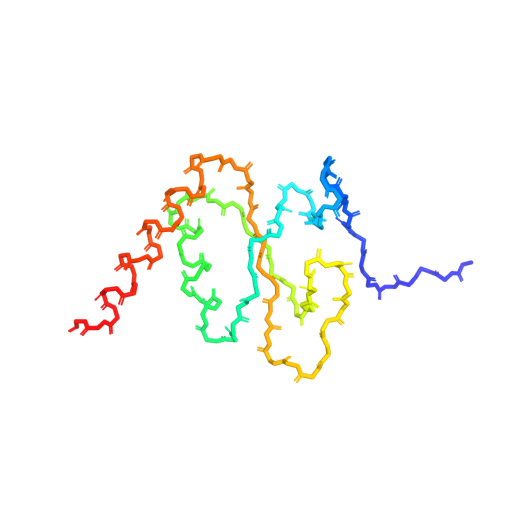TOM 751 O O . LEU A 1 92 ? -12.631 8.791 12.189 1.00 76.81 92 LEU A O 1
ATOM 755 N N . LYS A 1 93 ? -10.521 8.216 11.708 1.00 69.12 93 LYS A N 1
ATOM 756 C CA . LYS A 1 93 ? -10.353 7.339 12.886 1.00 69.12 93 LYS A CA 1
ATOM 757 C C . LYS A 1 93 ? -10.223 8.116 14.201 1.00 69.12 93 LYS A C 1
ATOM 759 O O . LYS A 1 93 ? -10.372 7.515 15.263 1.00 69.12 93 LYS A O 1
ATOM 764 N N . ILE A 1 94 ? -9.863 9.398 14.131 1.00 59.44 94 ILE A N 1
ATOM 765 C CA . ILE A 1 94 ? -9.583 10.257 15.291 1.00 59.44 94 ILE A CA 1
ATOM 766 C C . ILE A 1 94 ? -10.821 11.091 15.692 1.00 59.44 94 ILE A C 1
ATOM 768 O O . ILE A 1 94 ? -10.855 11.610 16.808 1.00 59.44 94 ILE A O 1
ATOM 772 N N . SER A 1 95 ? -11.839 11.197 14.824 1.00 48.91 95 SER A N 1
ATOM 773 C CA . SER A 1 95 ? -13.146 11.823 15.128 1.00 48.91 95 SER A CA 1
ATOM 774 C C . SER A 1 95 ? -14.161 10.822 15.668 1.00 48.91 95 SER A C 1
ATOM 776 O O . SER A 1 95 ? -14.976 11.245 16.517 1.00 48.91 95 SER A O 1
#

Organism: NCBI:txid1217737

pLDDT: mean 76.13, std 14.43, range [29.55, 90.56]

Secondary structure (DSSP, 8-state):
----SS-TTEEE-TT--EEETTEEEEEEEETTTHHHHHHHHHHHT--EEEES-EE-TT-PEE-S--EEEEEEE--HHHHHHHHHHHHHHHHHHH-

Sequence (95 aa):
MVLSILGARFRRDLHGRRMIEDCHFLTNLSNGDEKLFKQACDELGIKCHIEEVVFDGLNRRIEGTDMVAFYIDKSLANLDAFWKRVRELEELKIS

Foldseek 3Di:
DDDPPDDPAWDADPVRFTDGHLWGWDDKAAPVCVVLLVVLCVVVVKDKDKACWDADPVRHTDPDGNIITIIIRDDPVSVVSSVVSSVVVVVVVVD

Radius of gyration: 14.5 Å; chains: 1; bounding box: 32×45×29 Å